Protein AF-A0A920RZG8-F1 (afdb_monomer_lite)

Structure (mmCIF, N/CA/C/O backbone):
data_AF-A0A920RZG8-F1
#
_entry.id   AF-A0A920RZG8-F1
#
loop_
_atom_site.group_PDB
_atom_site.id
_atom_site.type_symbol
_atom_site.label_atom_id
_atom_site.label_alt_id
_atom_site.label_comp_id
_atom_site.label_asym_id
_atom_site.label_entity_id
_atom_site.label_seq_id
_atom_site.pdbx_PDB_ins_code
_atom_site.Cartn_x
_atom_site.Cartn_y
_atom_site.Cartn_z
_atom_site.occupancy
_atom_site.B_iso_or_equiv
_atom_site.auth_seq_id
_atom_site.auth_comp_id
_atom_site.auth_asym_id
_atom_site.auth_atom_id
_atom_site.pdbx_PDB_model_num
ATOM 1 N N . MET A 1 1 ? -41.912 -10.419 5.679 1.00 60.38 1 MET A N 1
ATOM 2 C CA . MET A 1 1 ? -40.807 -9.626 6.284 1.00 60.38 1 MET A CA 1
ATOM 3 C C . MET A 1 1 ? -39.409 -10.033 5.805 1.00 60.38 1 MET A C 1
ATOM 5 O O . MET A 1 1 ? -38.645 -9.151 5.432 1.00 60.38 1 MET A O 1
ATOM 9 N N . LYS A 1 2 ? -39.076 -11.333 5.754 1.00 65.50 2 LYS A N 1
ATOM 10 C CA . LYS A 1 2 ? -37.749 -11.859 5.361 1.00 65.50 2 LYS A CA 1
ATOM 11 C C . LYS A 1 2 ? -37.261 -11.388 3.975 1.00 65.50 2 LYS A C 1
ATOM 13 O O . LYS A 1 2 ? -36.128 -10.937 3.859 1.00 65.50 2 LYS A O 1
ATOM 18 N N . ASN A 1 3 ? -38.134 -11.355 2.962 1.00 69.56 3 ASN A N 1
ATOM 19 C CA . ASN A 1 3 ? -37.758 -10.945 1.595 1.00 69.56 3 ASN A CA 1
ATOM 20 C C . ASN A 1 3 ? -37.363 -9.462 1.486 1.00 69.56 3 ASN A C 1
ATOM 22 O O . ASN A 1 3 ? -36.456 -9.127 0.733 1.00 69.56 3 ASN A O 1
ATOM 26 N N . ARG A 1 4 ? -37.974 -8.572 2.286 1.00 77.06 4 ARG A N 1
ATOM 27 C CA . ARG A 1 4 ? -37.588 -7.147 2.331 1.00 77.06 4 ARG A CA 1
ATOM 28 C C . ARG A 1 4 ? -36.198 -6.952 2.947 1.00 77.06 4 ARG A C 1
ATOM 30 O O . ARG A 1 4 ? -35.482 -6.043 2.547 1.00 77.06 4 ARG A O 1
ATOM 37 N N . LEU A 1 5 ? -35.805 -7.812 3.892 1.00 78.88 5 LEU A N 1
ATOM 38 C CA . LEU A 1 5 ? -34.466 -7.796 4.492 1.00 78.88 5 LEU A CA 1
ATOM 39 C C . LEU A 1 5 ? -33.404 -8.331 3.524 1.00 78.88 5 LEU A C 1
ATOM 41 O O . LEU A 1 5 ? -32.322 -7.759 3.444 1.00 78.88 5 LEU A O 1
ATOM 45 N N . VAL A 1 6 ? -33.714 -9.387 2.765 1.00 85.94 6 VAL A N 1
ATOM 46 C CA . VAL A 1 6 ? -32.809 -9.926 1.734 1.00 85.94 6 VAL A CA 1
ATOM 47 C C . VAL A 1 6 ? -32.589 -8.904 0.619 1.00 85.94 6 VAL A C 1
ATOM 49 O O . VAL A 1 6 ? -31.446 -8.627 0.273 1.00 85.94 6 VAL A O 1
ATOM 52 N N . LEU A 1 7 ? -33.659 -8.269 0.129 1.00 88.62 7 LEU A N 1
ATOM 53 C CA . LEU A 1 7 ? -33.566 -7.240 -0.907 1.00 88.62 7 LEU A CA 1
ATOM 54 C C . LEU A 1 7 ? -32.720 -6.041 -0.451 1.00 88.62 7 LEU A C 1
ATOM 56 O O . LEU A 1 7 ? -31.856 -5.582 -1.192 1.00 88.62 7 LEU A O 1
ATOM 60 N N . LYS A 1 8 ? -32.908 -5.580 0.795 1.00 89.44 8 LYS A N 1
ATOM 61 C CA . LYS A 1 8 ? -32.069 -4.526 1.383 1.00 89.44 8 LYS A CA 1
ATOM 62 C C . LYS A 1 8 ? -30.597 -4.930 1.442 1.00 89.44 8 LYS A C 1
ATOM 64 O O . LYS A 1 8 ? -29.757 -4.130 1.060 1.00 89.44 8 LYS A O 1
ATOM 69 N N . LYS A 1 9 ? -30.282 -6.159 1.868 1.00 91.56 9 LYS A N 1
ATOM 70 C CA . LYS A 1 9 ? -28.895 -6.651 1.908 1.00 91.56 9 LYS A CA 1
ATOM 71 C C . LYS A 1 9 ? -28.262 -6.690 0.520 1.00 91.56 9 LYS A C 1
ATOM 73 O O . LYS A 1 9 ? -27.148 -6.210 0.369 1.00 91.56 9 LYS A O 1
ATOM 78 N N . ILE A 1 10 ? -28.972 -7.215 -0.480 1.00 94.81 10 ILE A N 1
ATOM 79 C CA . ILE A 1 10 ? -28.490 -7.255 -1.870 1.00 94.81 10 ILE A CA 1
ATOM 80 C C . ILE A 1 10 ? -28.191 -5.841 -2.363 1.00 94.81 10 ILE A C 1
ATOM 82 O O . ILE A 1 10 ? -27.117 -5.600 -2.900 1.00 94.81 10 ILE A O 1
ATOM 86 N N . PHE A 1 11 ? -29.102 -4.899 -2.118 1.00 95.38 11 PHE A N 1
ATOM 87 C CA . PHE A 1 11 ? -28.900 -3.502 -2.482 1.00 95.38 11 PHE A CA 1
ATOM 88 C C . PHE A 1 11 ? -27.671 -2.921 -1.772 1.00 95.38 11 PHE A C 1
ATOM 90 O O . PHE A 1 11 ? -26.783 -2.387 -2.422 1.00 95.38 11 PHE A O 1
ATOM 97 N N . THR A 1 12 ? -27.546 -3.100 -0.455 1.00 94.50 12 THR A N 1
ATOM 98 C CA . THR A 1 12 ? -26.372 -2.640 0.300 1.00 94.50 12 THR A CA 1
ATOM 99 C C . THR A 1 12 ? -25.066 -3.219 -0.243 1.00 94.50 12 THR A C 1
ATOM 101 O O . THR A 1 12 ? -24.118 -2.464 -0.434 1.00 94.50 12 THR A O 1
ATOM 104 N N . TYR A 1 13 ? -25.006 -4.521 -0.537 1.00 96.38 13 TYR A N 1
ATOM 105 C CA . TYR A 1 13 ? -23.807 -5.134 -1.115 1.00 96.38 13 TYR A CA 1
ATOM 106 C C . TYR A 1 13 ? -23.512 -4.631 -2.524 1.00 96.38 13 TYR A C 1
ATOM 108 O O . TYR A 1 13 ? -22.352 -4.416 -2.853 1.00 96.38 13 TYR A O 1
ATOM 116 N N . PHE A 1 14 ? -24.540 -4.395 -3.336 1.00 96.69 14 PHE A N 1
ATOM 117 C CA . PHE A 1 14 ? -24.381 -3.830 -4.670 1.00 96.69 14 PHE A CA 1
ATOM 118 C C . PHE A 1 14 ? -23.759 -2.428 -4.623 1.00 96.69 14 PHE A C 1
ATOM 120 O O . PHE A 1 14 ? -22.765 -2.178 -5.300 1.00 96.69 14 PHE A O 1
ATOM 127 N N . PHE A 1 15 ? -24.263 -1.534 -3.765 1.00 96.81 15 PHE A N 1
ATOM 128 C CA . PHE A 1 15 ? -23.656 -0.208 -3.596 1.00 96.81 15 PHE A CA 1
ATOM 129 C C . PHE A 1 15 ? -22.266 -0.279 -2.970 1.00 96.81 15 PHE A C 1
ATOM 131 O O . PHE A 1 15 ? -21.371 0.429 -3.419 1.00 96.81 15 PHE A O 1
ATOM 138 N N . ALA A 1 16 ? -22.055 -1.151 -1.981 1.00 96.50 16 ALA A N 1
ATOM 139 C CA . ALA A 1 16 ? -20.730 -1.361 -1.405 1.00 96.50 16 ALA A CA 1
ATOM 140 C C . ALA A 1 16 ? -19.722 -1.826 -2.467 1.00 96.50 16 ALA A C 1
ATOM 142 O O . ALA A 1 16 ? -18.593 -1.346 -2.490 1.00 96.50 16 ALA A O 1
ATOM 143 N N . PHE A 1 17 ? -20.141 -2.702 -3.382 1.00 96.69 17 PHE A N 1
ATOM 144 C CA . PHE A 1 17 ? -19.315 -3.165 -4.491 1.00 96.69 17 PHE A CA 1
ATOM 145 C C . PHE A 1 17 ? -19.002 -2.047 -5.491 1.00 96.69 17 PHE A C 1
ATOM 147 O O . PHE A 1 17 ? -17.859 -1.909 -5.912 1.00 96.69 17 PHE A O 1
ATOM 154 N N . ILE A 1 18 ? -19.978 -1.199 -5.825 1.00 96.75 18 ILE A N 1
ATOM 155 C CA . ILE A 1 18 ? -19.744 -0.025 -6.679 1.00 96.75 18 ILE A CA 1
ATOM 156 C C . ILE A 1 18 ? -18.738 0.929 -6.030 1.00 96.75 18 ILE A C 1
ATOM 158 O O . ILE A 1 18 ? -17.785 1.349 -6.681 1.00 96.75 18 ILE A O 1
ATOM 162 N N . VAL A 1 19 ? -18.916 1.247 -4.746 1.00 96.38 19 VAL A N 1
ATOM 163 C CA . VAL A 1 19 ? -17.981 2.105 -4.002 1.00 96.38 19 VAL A CA 1
ATOM 164 C C . VAL A 1 19 ? -16.587 1.484 -3.985 1.00 96.38 19 VAL A C 1
ATOM 166 O O . VAL A 1 19 ? -15.608 2.178 -4.251 1.00 96.38 19 VAL A O 1
ATOM 169 N N . PHE A 1 20 ? -16.497 0.175 -3.747 1.00 96.62 20 PHE A N 1
ATOM 170 C CA . PHE A 1 20 ? -15.239 -0.556 -3.817 1.00 96.62 20 PHE A CA 1
ATOM 171 C C .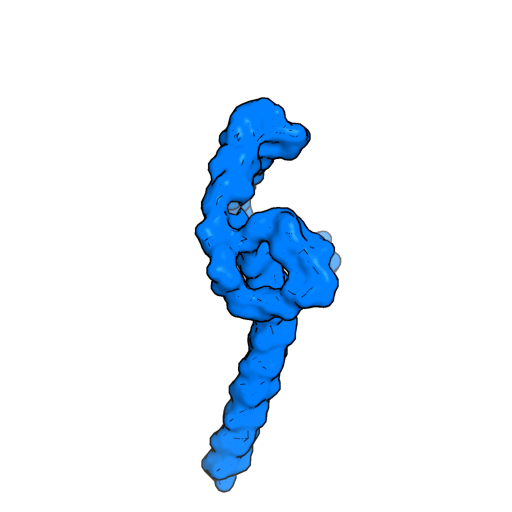 PHE A 1 20 ? -14.574 -0.411 -5.189 1.00 96.62 20 PHE A C 1
ATOM 173 O O . PHE A 1 20 ? -13.404 -0.053 -5.244 1.00 96.62 20 PHE A O 1
ATOM 180 N N . LEU A 1 21 ? -15.303 -0.614 -6.291 1.00 95.69 21 LEU A N 1
ATOM 181 C CA . LEU A 1 21 ? -14.759 -0.455 -7.643 1.00 95.69 21 LEU A CA 1
ATOM 182 C C . LEU A 1 21 ? -14.255 0.967 -7.901 1.00 95.69 21 LEU A C 1
ATOM 184 O O . LEU A 1 21 ? -13.165 1.133 -8.442 1.00 95.69 21 LEU A O 1
ATOM 188 N N . ILE A 1 22 ? -15.007 1.986 -7.479 1.00 95.19 22 ILE A N 1
ATOM 189 C CA . ILE A 1 22 ? -14.617 3.395 -7.633 1.00 95.19 22 ILE A CA 1
ATOM 190 C C . ILE A 1 22 ? -13.334 3.695 -6.849 1.00 95.19 22 ILE A C 1
ATOM 192 O O . ILE A 1 22 ? -12.444 4.364 -7.367 1.00 95.19 22 ILE A O 1
ATOM 196 N N . MET A 1 23 ? -13.213 3.186 -5.620 1.00 94.44 23 MET A N 1
ATOM 197 C CA . MET A 1 23 ? -12.015 3.370 -4.793 1.00 94.44 23 MET A CA 1
ATOM 198 C C . MET A 1 23 ? -10.822 2.542 -5.279 1.00 94.44 23 MET A C 1
ATOM 200 O O . MET A 1 23 ? -9.677 2.966 -5.143 1.00 94.44 23 MET A O 1
ATOM 204 N N . PHE A 1 24 ? -11.075 1.363 -5.843 1.00 94.19 24 PHE A N 1
ATOM 205 C CA . PHE A 1 24 ? -10.038 0.463 -6.331 1.00 94.19 24 PHE A CA 1
ATOM 206 C C . PHE A 1 24 ? -9.477 0.906 -7.684 1.00 94.19 24 PHE A C 1
ATOM 208 O O . PHE A 1 24 ? -8.296 0.709 -7.949 1.00 94.19 24 PHE A O 1
ATOM 215 N N . PHE A 1 25 ? -10.286 1.550 -8.526 1.00 91.94 25 PHE A N 1
ATOM 216 C CA . PHE A 1 25 ? -9.873 2.037 -9.841 1.00 91.94 25 PHE A CA 1
ATOM 217 C C . PHE A 1 25 ? -8.585 2.892 -9.837 1.00 91.94 25 PHE A C 1
ATOM 219 O O . PHE A 1 25 ? -7.674 2.568 -10.601 1.00 91.94 25 PHE A O 1
ATOM 226 N N . PRO A 1 26 ? -8.422 3.928 -8.984 1.00 92.06 26 PRO A N 1
ATOM 227 C CA . PRO A 1 26 ? -7.173 4.690 -8.936 1.00 92.06 26 PRO A CA 1
ATOM 228 C C . PRO A 1 26 ? -5.979 3.855 -8.448 1.00 92.06 26 PRO A C 1
ATOM 230 O O . PRO A 1 26 ? -4.868 4.039 -8.943 1.00 92.06 26 PRO A O 1
ATOM 233 N N . LEU A 1 27 ? -6.194 2.909 -7.525 1.00 92.12 27 LEU A N 1
ATOM 234 C CA . LEU A 1 27 ? -5.141 1.996 -7.065 1.00 92.12 27 LEU A CA 1
ATOM 235 C C . LEU A 1 27 ? -4.691 1.060 -8.190 1.00 92.12 27 LEU A C 1
ATOM 237 O O . LEU A 1 27 ? -3.495 0.848 -8.377 1.00 92.12 27 LEU A O 1
ATOM 241 N N . TYR A 1 28 ? -5.641 0.547 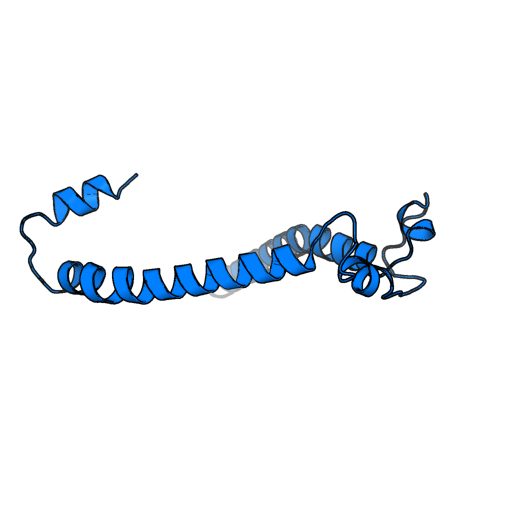-8.970 1.00 89.56 28 TYR A N 1
ATOM 242 C CA . TYR A 1 28 ? -5.356 -0.259 -10.149 1.00 89.56 28 TYR A CA 1
ATOM 243 C C . TYR A 1 28 ? -4.546 0.521 -11.188 1.00 89.56 28 TYR A C 1
ATOM 245 O O . TYR A 1 28 ? -3.548 0.008 -11.687 1.00 89.56 28 TYR A O 1
ATOM 253 N N . GLY A 1 29 ? -4.920 1.776 -11.457 1.00 88.56 29 GLY A N 1
ATOM 254 C CA . GLY A 1 29 ? -4.166 2.656 -12.349 1.00 88.56 29 GLY A CA 1
ATOM 255 C C . GLY A 1 29 ? -2.719 2.854 -11.892 1.00 88.56 29 GLY A C 1
ATOM 256 O O . GLY A 1 29 ? -1.802 2.721 -12.698 1.00 88.56 29 GLY A O 1
ATOM 257 N N . LEU A 1 30 ? -2.498 3.079 -10.592 1.00 88.81 30 LEU A N 1
ATOM 258 C CA . LEU A 1 30 ? -1.153 3.200 -10.023 1.00 88.81 30 LEU A CA 1
ATOM 259 C C . LEU A 1 30 ? -0.342 1.921 -10.252 1.00 88.81 30 LEU A C 1
ATOM 261 O O . LEU A 1 30 ? 0.767 1.984 -10.783 1.00 88.81 30 LEU A O 1
ATOM 265 N N . ILE A 1 31 ? -0.913 0.759 -9.924 1.00 89.12 31 ILE A N 1
ATOM 266 C CA . ILE A 1 31 ? -0.253 -0.536 -10.135 1.00 89.12 31 ILE A CA 1
ATOM 267 C C . ILE A 1 31 ? 0.112 -0.709 -11.608 1.00 89.12 31 ILE A C 1
ATOM 269 O O . ILE A 1 31 ? 1.259 -1.030 -11.909 1.00 89.12 31 ILE A O 1
ATOM 273 N N . LEU A 1 32 ? -0.821 -0.440 -12.522 1.00 87.88 32 LEU A N 1
ATOM 274 C CA . LEU A 1 32 ? -0.610 -0.590 -13.957 1.00 87.88 32 LEU A CA 1
ATOM 275 C C . LEU A 1 32 ? 0.545 0.296 -14.454 1.00 87.88 32 LEU A C 1
ATOM 277 O O . LEU A 1 32 ? 1.444 -0.191 -15.132 1.00 87.88 32 LEU A O 1
ATOM 281 N N . THR A 1 33 ? 0.586 1.563 -14.032 1.00 86.50 33 THR A N 1
ATOM 282 C CA . THR A 1 33 ? 1.688 2.478 -14.376 1.00 86.50 33 THR A CA 1
ATOM 283 C C . THR A 1 33 ? 3.027 2.102 -13.740 1.00 86.50 33 THR A C 1
ATOM 285 O O . THR A 1 33 ? 4.069 2.472 -14.261 1.00 86.50 33 THR A O 1
ATOM 288 N N . SER A 1 34 ? 3.035 1.355 -12.633 1.00 86.38 34 SER A N 1
ATOM 289 C CA . SER A 1 34 ? 4.284 0.916 -11.995 1.00 86.38 34 SER A CA 1
ATOM 290 C C . SER A 1 34 ? 4.960 -0.253 -12.723 1.00 86.38 34 SER A C 1
ATOM 292 O O . SER A 1 34 ? 6.174 -0.422 -12.624 1.00 86.38 34 SER A O 1
ATOM 294 N N . ILE A 1 35 ? 4.174 -1.051 -13.455 1.00 87.75 35 ILE A N 1
ATOM 295 C CA . ILE A 1 35 ? 4.626 -2.269 -14.143 1.00 87.75 35 ILE A CA 1
ATOM 296 C C . ILE A 1 35 ? 4.740 -2.103 -15.660 1.00 87.75 35 ILE A C 1
ATOM 298 O O . ILE A 1 35 ? 5.174 -3.029 -16.337 1.00 87.75 35 ILE A O 1
ATOM 302 N N . GLN A 1 36 ? 4.325 -0.965 -16.211 1.00 86.56 36 GLN A N 1
ATOM 303 C CA . GLN A 1 36 ? 4.384 -0.683 -17.644 1.00 86.56 36 GLN A CA 1
ATOM 304 C C . GLN A 1 36 ? 5.556 0.246 -17.977 1.00 86.56 36 GLN A C 1
ATOM 306 O O . GLN A 1 36 ? 5.919 1.083 -17.157 1.00 86.56 36 GLN A O 1
ATOM 311 N N . PRO A 1 37 ? 6.131 0.148 -19.187 1.00 83.69 37 PRO A N 1
ATOM 312 C CA . PRO A 1 37 ? 7.164 1.071 -19.641 1.00 83.69 37 PRO A CA 1
ATOM 313 C C . PRO A 1 37 ? 6.598 2.455 -20.000 1.00 83.69 37 PRO A C 1
ATOM 315 O O . PRO A 1 37 ? 5.460 2.596 -20.460 1.00 83.69 37 PRO A O 1
ATOM 318 N N . GLU A 1 38 ? 7.412 3.501 -19.812 1.00 81.06 38 GLU A N 1
ATOM 319 C CA . GLU A 1 38 ? 6.998 4.906 -19.991 1.00 81.06 38 GLU A CA 1
ATOM 320 C C . GLU A 1 38 ? 6.459 5.223 -21.390 1.00 81.06 38 GLU A C 1
ATOM 322 O O . GLU A 1 38 ? 5.569 6.063 -21.537 1.00 81.06 38 GLU A O 1
ATOM 327 N N . ASN A 1 39 ? 6.978 4.553 -22.421 1.00 80.56 39 ASN A N 1
ATOM 328 C CA . ASN A 1 39 ? 6.520 4.695 -23.804 1.00 80.56 39 ASN A CA 1
ATOM 329 C C . ASN A 1 39 ? 5.047 4.285 -23.975 1.00 80.56 39 ASN A C 1
ATOM 331 O O . ASN A 1 39 ? 4.348 4.885 -24.787 1.00 80.56 39 ASN A O 1
ATOM 335 N N . ILE A 1 40 ? 4.571 3.305 -23.202 1.00 77.19 40 ILE A N 1
ATOM 336 C CA . ILE A 1 40 ? 3.187 2.819 -23.233 1.00 77.19 40 ILE A CA 1
ATOM 337 C C . ILE A 1 40 ? 2.299 3.704 -22.355 1.00 77.19 40 ILE A C 1
ATOM 339 O O . ILE A 1 40 ? 1.221 4.105 -22.794 1.00 77.19 40 ILE A O 1
ATOM 343 N N . ILE A 1 41 ? 2.781 4.099 -21.172 1.00 77.50 41 ILE A N 1
ATOM 344 C CA . ILE A 1 41 ? 2.054 4.984 -20.241 1.00 77.50 41 ILE A CA 1
ATOM 345 C C . ILE A 1 41 ? 1.779 6.356 -20.870 1.00 77.50 41 ILE A C 1
ATOM 347 O O . ILE A 1 41 ? 0.699 6.916 -20.697 1.00 77.50 41 ILE A O 1
ATOM 351 N N . ARG A 1 42 ? 2.749 6.907 -21.612 1.00 78.56 42 ARG A N 1
ATOM 352 C CA . ARG A 1 42 ? 2.623 8.205 -22.298 1.00 78.56 42 ARG A CA 1
ATOM 353 C C . ARG A 1 42 ? 2.001 8.100 -23.691 1.00 78.56 42 ARG A C 1
ATOM 355 O O . ARG A 1 42 ? 1.882 9.112 -24.383 1.00 78.56 42 ARG A O 1
ATOM 362 N N . SER A 1 43 ? 1.625 6.899 -24.128 1.00 79.50 43 SER A N 1
ATOM 363 C CA . SER A 1 43 ? 0.976 6.712 -25.422 1.00 79.50 43 SER A CA 1
ATOM 364 C C . SER A 1 43 ? -0.476 7.202 -25.387 1.00 79.50 43 SER A C 1
ATOM 366 O O . SER A 1 43 ? -1.136 7.218 -24.350 1.00 79.50 43 SER A O 1
ATOM 368 N N . ARG A 1 44 ? -1.008 7.592 -26.550 1.00 72.75 44 ARG A N 1
ATOM 369 C CA . ARG A 1 44 ? -2.406 8.040 -26.678 1.00 72.75 44 ARG A CA 1
ATOM 370 C C . ARG A 1 44 ? -3.415 6.895 -26.491 1.00 72.75 44 ARG A C 1
ATOM 372 O O . ARG A 1 44 ? -4.586 7.157 -26.232 1.00 72.75 44 ARG A O 1
ATOM 379 N N . ASN A 1 45 ? -2.962 5.647 -26.623 1.00 76.31 45 ASN A N 1
ATOM 380 C CA . ASN A 1 45 ? -3.778 4.445 -26.486 1.00 76.31 45 ASN A CA 1
ATOM 381 C C . ASN A 1 45 ? -3.549 3.820 -25.109 1.00 76.31 45 ASN A C 1
ATOM 383 O O . ASN A 1 45 ? -2.698 2.952 -24.934 1.00 76.31 45 ASN A O 1
ATOM 387 N N . LEU A 1 46 ? -4.337 4.263 -24.133 1.00 68.25 46 LEU A N 1
ATOM 388 C CA . LEU A 1 46 ? -4.348 3.672 -22.799 1.00 68.25 46 LEU A CA 1
ATOM 389 C C . LEU A 1 46 ? -4.930 2.255 -22.874 1.00 68.25 46 LEU A C 1
ATOM 391 O O . LEU A 1 46 ? -6.120 2.076 -23.134 1.00 68.25 46 LEU A O 1
ATOM 395 N N . SER A 1 47 ? -4.091 1.247 -22.639 1.00 72.75 47 SER A N 1
ATOM 396 C CA . SER A 1 47 ? -4.536 -0.137 -22.474 1.00 72.75 47 SER A CA 1
ATOM 397 C C . SER A 1 47 ? -4.761 -0.425 -20.998 1.00 72.75 47 SER A C 1
ATOM 399 O O . SER A 1 47 ? -3.835 -0.287 -20.203 1.00 72.75 47 SER A O 1
ATOM 401 N N . PHE A 1 48 ? -5.968 -0.866 -20.635 1.00 75.50 48 PHE A N 1
ATOM 402 C CA . PHE A 1 48 ? -6.259 -1.318 -19.271 1.00 75.50 48 PHE A CA 1
ATOM 403 C C . PHE A 1 48 ? -5.521 -2.610 -18.922 1.00 75.50 48 PHE A C 1
ATOM 405 O O . PHE A 1 48 ? -5.211 -2.829 -17.762 1.00 75.50 48 PHE A O 1
ATOM 412 N N . PHE A 1 49 ? -5.198 -3.445 -19.909 1.00 79.62 49 PHE A N 1
ATOM 413 C CA . PHE A 1 49 ? -4.410 -4.654 -19.697 1.00 79.62 49 PHE A CA 1
ATOM 414 C C . PHE A 1 49 ? -2.954 -4.406 -20.101 1.00 79.62 49 PHE A C 1
ATOM 416 O O . PHE A 1 49 ? -2.712 -3.848 -21.177 1.00 79.62 49 PHE A O 1
ATOM 423 N N . PRO A 1 50 ? -1.968 -4.800 -19.279 1.00 74.19 50 PRO A N 1
ATOM 424 C CA . PRO A 1 50 ? -0.573 -4.601 -19.626 1.00 74.19 50 PRO A CA 1
ATOM 425 C C . PRO A 1 50 ? -0.213 -5.451 -20.844 1.00 74.19 50 PRO A C 1
ATOM 427 O O . PRO A 1 50 ? -0.389 -6.666 -20.837 1.00 74.19 50 PRO A O 1
ATOM 430 N N . THR A 1 51 ? 0.283 -4.802 -21.896 1.00 78.44 51 THR A N 1
ATOM 431 C CA . THR A 1 51 ? 0.850 -5.479 -23.070 1.00 78.44 51 THR A CA 1
ATOM 432 C C . THR A 1 51 ? 2.234 -6.039 -22.760 1.00 78.44 51 THR A C 1
ATOM 434 O O . THR A 1 51 ? 2.587 -7.111 -23.236 1.00 78.44 51 THR A O 1
ATOM 437 N N . GLU A 1 52 ? 2.992 -5.328 -21.922 1.00 81.75 52 GLU A N 1
ATOM 438 C CA . GLU A 1 52 ? 4.320 -5.704 -21.450 1.00 81.75 52 GLU A CA 1
ATOM 439 C C . GLU A 1 52 ? 4.440 -5.369 -19.960 1.00 81.75 52 GLU A C 1
ATOM 441 O O . GLU A 1 52 ? 3.949 -4.331 -19.508 1.00 81.75 52 GLU A O 1
ATOM 446 N N . ILE A 1 53 ? 5.075 -6.265 -19.202 1.00 85.00 53 ILE A N 1
ATOM 447 C CA . ILE A 1 53 ? 5.303 -6.124 -17.762 1.00 85.00 53 ILE A CA 1
ATOM 448 C C . ILE A 1 53 ? 6.805 -5.974 -17.536 1.00 85.00 53 ILE A C 1
ATOM 450 O O . ILE A 1 53 ? 7.586 -6.852 -17.905 1.00 85.00 53 ILE A O 1
ATOM 454 N N . ILE A 1 54 ? 7.197 -4.878 -16.899 1.00 87.38 54 ILE A N 1
ATOM 455 C CA . ILE A 1 54 ? 8.573 -4.565 -16.527 1.00 87.38 54 ILE A CA 1
ATOM 456 C C . ILE A 1 54 ? 8.677 -4.291 -15.025 1.00 87.38 54 ILE A C 1
ATOM 458 O O . ILE A 1 54 ? 7.757 -3.782 -14.392 1.00 87.38 54 ILE A O 1
ATOM 462 N N . PHE A 1 55 ? 9.840 -4.600 -14.453 1.00 86.19 55 PHE A N 1
ATOM 463 C CA . PHE A 1 55 ? 10.149 -4.337 -13.041 1.00 86.19 55 PHE A CA 1
ATOM 464 C C . PHE A 1 55 ? 11.327 -3.371 -12.860 1.00 86.19 55 PHE A C 1
ATOM 466 O O . PHE A 1 55 ? 11.812 -3.164 -11.747 1.00 86.19 55 PHE A O 1
ATOM 473 N N . THR A 1 56 ? 11.799 -2.766 -13.950 1.00 84.88 56 THR A N 1
ATOM 474 C CA . THR A 1 56 ? 12.960 -1.868 -13.946 1.00 84.88 56 THR A CA 1
ATOM 475 C C . THR A 1 56 ? 12.712 -0.619 -13.105 1.00 84.88 56 THR A C 1
ATOM 477 O O . THR A 1 56 ? 13.609 -0.219 -12.368 1.00 84.88 56 THR A O 1
ATOM 480 N N . HIS A 1 57 ? 11.487 -0.082 -13.113 1.00 83.19 57 HIS A N 1
ATOM 481 C CA . HIS A 1 57 ? 11.088 1.056 -12.281 1.00 83.19 57 HIS A CA 1
ATOM 482 C C . HIS A 1 57 ? 11.296 0.801 -10.780 1.00 83.19 57 HIS A C 1
ATOM 484 O O . HIS A 1 57 ? 11.798 1.670 -10.071 1.00 83.19 57 HIS A O 1
ATOM 490 N N . PHE A 1 58 ? 10.997 -0.406 -10.287 1.00 84.94 58 PHE A N 1
ATOM 491 C CA . PHE A 1 58 ? 11.199 -0.750 -8.874 1.00 84.94 58 PHE A CA 1
ATOM 492 C C . PHE A 1 58 ? 12.679 -0.801 -8.494 1.00 84.94 58 PHE A C 1
ATOM 494 O O . PHE A 1 58 ? 13.070 -0.312 -7.437 1.00 84.94 58 PHE A O 1
ATOM 501 N N . VAL A 1 59 ? 13.510 -1.380 -9.363 1.00 83.75 59 VAL A N 1
ATOM 502 C CA . VAL A 1 59 ? 14.958 -1.474 -9.131 1.00 83.75 59 VAL A CA 1
ATOM 503 C C . VAL A 1 59 ? 15.604 -0.092 -9.195 1.00 83.75 59 VAL A C 1
ATOM 505 O O . VAL A 1 59 ? 16.493 0.212 -8.405 1.00 83.75 59 VAL A O 1
ATOM 508 N N . GLU A 1 60 ? 15.162 0.753 -10.122 1.00 82.88 60 GLU A N 1
ATOM 509 C CA . GLU A 1 60 ? 15.696 2.097 -10.319 1.00 82.88 60 GLU A CA 1
ATOM 510 C C . GLU A 1 60 ? 15.402 3.028 -9.140 1.00 82.88 60 GLU A C 1
ATOM 512 O O . GLU A 1 60 ? 16.306 3.717 -8.670 1.00 82.88 60 GLU A O 1
ATOM 517 N N . VAL A 1 61 ? 14.187 2.961 -8.592 1.00 81.81 61 VAL A N 1
ATOM 518 C CA . VAL A 1 61 ? 13.758 3.739 -7.421 1.00 81.81 61 VAL A CA 1
ATOM 519 C C . VAL A 1 61 ? 14.538 3.387 -6.145 1.00 81.81 61 VAL A C 1
ATOM 521 O O . VAL A 1 61 ? 14.703 4.228 -5.261 1.00 81.81 61 VAL A O 1
ATOM 524 N N . LEU A 1 62 ? 15.040 2.154 -6.035 1.00 82.06 62 LEU A N 1
ATOM 525 C CA . LEU A 1 62 ? 15.804 1.689 -4.873 1.00 82.06 62 LEU A CA 1
ATOM 526 C C . LEU A 1 62 ? 17.305 2.008 -4.953 1.00 82.06 62 LEU A C 1
ATOM 528 O O . LEU A 1 62 ? 18.037 1.721 -4.004 1.00 82.06 62 LEU A O 1
ATOM 532 N N . LYS A 1 63 ? 17.792 2.593 -6.056 1.00 83.88 63 LYS A N 1
ATOM 533 C CA . LYS A 1 63 ? 19.212 2.944 -6.186 1.00 83.88 63 LYS A CA 1
ATOM 534 C C . LYS A 1 63 ? 19.577 4.097 -5.236 1.00 83.88 63 LYS A C 1
ATOM 536 O O . LYS A 1 63 ? 18.853 5.089 -5.175 1.00 83.88 63 LYS A O 1
ATOM 541 N N . PRO A 1 64 ? 20.741 4.031 -4.559 1.00 67.19 64 PRO A N 1
ATOM 542 C CA . PRO A 1 64 ? 21.134 5.003 -3.531 1.00 67.19 64 PRO A CA 1
ATOM 543 C C . PRO A 1 64 ? 21.396 6.429 -4.052 1.00 67.19 64 PRO A C 1
ATOM 545 O O . PRO A 1 64 ? 21.452 7.350 -3.249 1.00 67.19 64 PRO A O 1
ATOM 548 N N . ASN A 1 65 ? 21.522 6.619 -5.373 1.00 71.62 65 ASN A N 1
ATOM 549 C CA . ASN A 1 65 ? 21.736 7.924 -6.018 1.00 71.62 65 ASN A CA 1
ATOM 550 C C . ASN A 1 65 ? 20.539 8.366 -6.882 1.00 71.62 65 ASN A C 1
ATOM 552 O O . ASN A 1 65 ? 20.700 9.158 -7.811 1.00 71.62 65 ASN A O 1
ATOM 556 N N . HIS A 1 66 ? 19.350 7.808 -6.648 1.00 75.81 66 HIS A N 1
ATOM 557 C CA . HIS A 1 66 ? 18.146 8.222 -7.361 1.00 75.81 66 HIS A CA 1
ATOM 558 C C . HIS A 1 66 ? 17.705 9.623 -6.892 1.00 75.81 66 HIS A C 1
ATOM 560 O O . HIS A 1 66 ? 17.807 9.942 -5.712 1.00 75.81 66 HIS A O 1
ATOM 566 N N . ILE A 1 67 ? 17.191 10.466 -7.801 1.00 75.12 67 ILE A N 1
ATOM 567 C CA . ILE A 1 67 ? 16.811 11.875 -7.522 1.00 75.12 67 ILE A CA 1
ATOM 568 C C . ILE A 1 67 ? 15.884 11.976 -6.300 1.00 75.12 67 ILE A C 1
ATOM 570 O O . ILE A 1 67 ? 15.958 12.905 -5.498 1.00 75.12 67 ILE A O 1
ATOM 574 N N . SER A 1 68 ? 15.011 10.986 -6.154 1.00 72.00 68 SER A N 1
ATOM 575 C CA . SER A 1 68 ? 14.221 10.761 -4.951 1.00 72.00 68 SER A CA 1
ATOM 576 C C . SER A 1 68 ? 14.870 9.639 -4.142 1.00 72.00 68 SER A C 1
ATOM 578 O O . SER A 1 68 ? 14.803 8.485 -4.563 1.00 72.00 68 SER A O 1
ATOM 580 N N . ASN A 1 69 ? 15.463 9.965 -2.987 1.00 80.62 69 ASN A N 1
ATOM 581 C CA . ASN A 1 69 ? 16.041 9.005 -2.033 1.00 80.62 69 ASN A CA 1
ATOM 582 C C . ASN A 1 69 ? 14.939 8.194 -1.323 1.00 80.62 69 ASN A C 1
ATOM 584 O O . ASN A 1 69 ? 14.728 8.308 -0.114 1.00 80.62 69 ASN A O 1
ATOM 588 N N . ILE A 1 70 ? 14.200 7.385 -2.084 1.00 84.19 70 ILE A N 1
ATOM 589 C CA . ILE A 1 70 ? 13.037 6.637 -1.592 1.00 84.19 70 ILE A CA 1
ATOM 590 C C . ILE A 1 70 ? 13.456 5.595 -0.554 1.00 84.19 70 ILE A C 1
ATOM 592 O O . ILE A 1 70 ? 12.746 5.405 0.429 1.00 84.19 70 ILE A O 1
ATOM 596 N N . TYR A 1 71 ? 14.634 4.987 -0.705 1.00 83.00 71 TYR A N 1
ATOM 597 C CA . TYR A 1 71 ? 15.174 4.047 0.277 1.00 83.00 71 TYR A CA 1
ATOM 598 C C . TYR A 1 71 ? 15.311 4.667 1.680 1.00 83.00 71 TYR A C 1
ATOM 600 O O . TYR A 1 71 ? 14.791 4.121 2.655 1.00 83.00 71 TYR A O 1
ATOM 608 N N . GLU A 1 72 ? 15.941 5.842 1.782 1.00 85.06 72 GLU A N 1
ATOM 609 C CA . GLU A 1 72 ? 16.070 6.559 3.058 1.00 85.06 72 GLU A CA 1
ATOM 610 C C . GLU A 1 72 ? 14.709 7.036 3.576 1.00 85.06 72 GLU A C 1
ATOM 612 O O . GLU A 1 72 ? 14.441 6.962 4.773 1.00 85.06 72 GLU A O 1
ATOM 617 N N . GLY A 1 73 ? 13.810 7.459 2.681 1.00 87.00 73 GLY A N 1
ATOM 618 C CA . GLY A 1 73 ? 12.433 7.806 3.035 1.00 87.00 73 GLY A CA 1
ATOM 619 C C . GLY A 1 73 ? 11.690 6.646 3.702 1.00 87.00 73 GLY A C 1
ATOM 620 O O . GLY A 1 73 ? 11.173 6.802 4.807 1.00 87.00 73 GLY A O 1
ATOM 621 N N . ILE A 1 74 ? 11.700 5.463 3.079 1.00 89.75 74 ILE A N 1
ATOM 622 C CA . ILE A 1 74 ? 11.076 4.243 3.615 1.00 89.75 74 ILE A CA 1
ATOM 623 C C . ILE A 1 74 ? 11.672 3.896 4.979 1.00 89.75 74 ILE A C 1
ATOM 625 O O . ILE A 1 74 ? 10.933 3.648 5.934 1.00 89.75 74 ILE A O 1
ATOM 629 N N . LYS A 1 75 ? 13.003 3.916 5.089 1.00 90.38 75 LYS A N 1
ATOM 630 C CA . LYS A 1 75 ? 13.715 3.621 6.335 1.00 90.38 75 LYS A CA 1
ATOM 631 C C . LYS A 1 75 ? 13.318 4.585 7.453 1.00 90.38 75 LYS A C 1
ATOM 633 O O . LYS A 1 75 ? 12.970 4.140 8.545 1.00 90.38 75 LYS A O 1
ATOM 638 N N . ASN A 1 76 ? 13.309 5.887 7.181 1.00 92.88 76 ASN A N 1
ATOM 639 C CA . ASN A 1 76 ? 12.946 6.905 8.162 1.00 92.88 76 ASN A CA 1
ATOM 640 C C . ASN A 1 76 ? 11.483 6.781 8.592 1.00 92.88 76 ASN A C 1
ATOM 642 O O . ASN A 1 76 ? 11.195 6.774 9.787 1.00 92.88 76 ASN A O 1
ATOM 646 N N . SER A 1 77 ? 10.555 6.624 7.644 1.00 93.94 77 SER A N 1
ATOM 647 C CA . SER A 1 77 ? 9.135 6.435 7.952 1.00 93.94 77 SER A CA 1
ATOM 648 C C . SER A 1 77 ? 8.894 5.186 8.796 1.00 93.94 77 SER A C 1
ATOM 650 O O . SER A 1 77 ? 8.106 5.232 9.741 1.00 93.94 77 SER A O 1
ATOM 652 N N . LEU A 1 78 ? 9.591 4.085 8.508 1.00 94.81 78 LEU A N 1
ATOM 653 C CA . LEU A 1 78 ? 9.481 2.848 9.276 1.00 94.81 78 LEU A CA 1
ATOM 654 C C . LEU A 1 78 ? 10.011 3.017 10.703 1.00 94.81 78 LEU A C 1
ATOM 656 O O . LEU A 1 78 ? 9.341 2.607 11.651 1.00 94.81 78 LEU A O 1
ATOM 660 N N . ILE A 1 79 ? 11.169 3.661 10.873 1.00 95.38 79 ILE A N 1
ATOM 661 C CA . ILE A 1 79 ? 11.748 3.934 12.196 1.00 95.38 79 ILE A CA 1
ATOM 662 C C . ILE A 1 79 ? 10.810 4.826 13.012 1.00 95.38 79 ILE A C 1
ATOM 664 O O . ILE A 1 79 ? 10.454 4.476 14.137 1.00 95.38 79 ILE A O 1
ATOM 668 N N . VAL A 1 80 ? 10.376 5.954 12.444 1.00 96.12 80 VAL A N 1
ATOM 669 C CA . VAL A 1 80 ? 9.525 6.920 13.148 1.00 96.12 80 VAL A CA 1
ATOM 670 C C . VAL A 1 80 ? 8.187 6.289 13.512 1.00 96.12 80 VAL A C 1
ATOM 672 O O . VAL A 1 80 ? 7.812 6.322 14.677 1.00 96.12 80 VAL A O 1
ATOM 675 N N . SER A 1 81 ? 7.493 5.652 12.563 1.00 96.12 81 SER A N 1
ATOM 676 C CA . SER A 1 81 ? 6.192 5.024 12.840 1.00 96.12 81 SER A CA 1
ATOM 677 C C . SER A 1 81 ? 6.285 3.919 13.896 1.00 96.12 81 SER A C 1
ATOM 679 O O . SER A 1 81 ? 5.441 3.866 14.791 1.00 96.12 81 SER A O 1
ATOM 681 N N . SER A 1 82 ? 7.334 3.092 13.856 1.00 94.44 82 SER A N 1
ATOM 682 C CA . SER A 1 82 ? 7.556 2.030 14.845 1.00 94.44 82 SER A CA 1
ATOM 683 C C . SER A 1 82 ? 7.840 2.596 16.236 1.00 94.44 82 SER A C 1
ATOM 685 O O . SER A 1 82 ? 7.248 2.145 17.217 1.00 94.44 82 SER A O 1
ATOM 687 N N . LEU A 1 83 ? 8.700 3.614 16.334 1.00 94.69 83 LEU A N 1
ATOM 688 C CA . LEU A 1 83 ? 8.998 4.283 17.601 1.00 94.69 83 LEU A CA 1
ATOM 689 C C . LEU A 1 83 ? 7.764 4.992 18.156 1.00 94.69 83 LEU A C 1
ATOM 691 O O . LEU A 1 83 ? 7.447 4.835 19.331 1.00 94.69 83 LEU A O 1
ATOM 695 N N . THR A 1 84 ? 7.028 5.728 17.323 1.00 92.56 84 THR A N 1
ATOM 696 C CA . THR A 1 84 ? 5.785 6.387 17.728 1.00 92.56 84 THR A CA 1
ATOM 697 C C . THR A 1 84 ? 4.766 5.372 18.232 1.00 92.56 84 THR A C 1
ATOM 699 O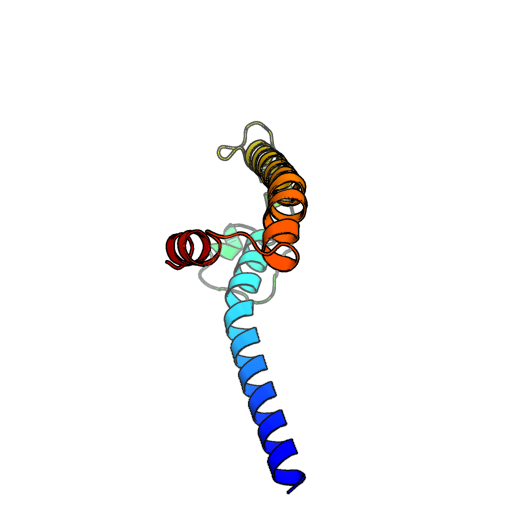 O . THR A 1 84 ? 4.207 5.575 19.305 1.00 92.56 84 THR A O 1
ATOM 702 N N . ALA A 1 85 ? 4.557 4.257 17.525 1.00 90.94 85 ALA A N 1
ATOM 703 C CA . ALA A 1 85 ? 3.662 3.194 17.978 1.00 90.94 85 ALA A CA 1
ATOM 704 C C . ALA A 1 85 ? 4.115 2.604 19.323 1.00 90.94 85 ALA A C 1
ATOM 706 O O . ALA A 1 85 ? 3.298 2.440 20.230 1.00 90.94 85 ALA A O 1
ATOM 707 N N . PHE A 1 86 ? 5.416 2.354 19.486 1.00 91.62 86 PHE A N 1
ATOM 708 C CA . PHE A 1 86 ? 5.988 1.864 20.736 1.00 91.62 86 PHE A CA 1
ATOM 709 C C . PHE A 1 86 ? 5.767 2.846 21.896 1.00 91.62 86 PHE A C 1
ATOM 711 O O . PHE A 1 86 ? 5.293 2.447 22.961 1.00 91.62 86 PHE A O 1
ATOM 718 N N . PHE A 1 87 ? 6.044 4.138 21.705 1.00 88.62 87 PHE A N 1
ATOM 719 C CA . PHE A 1 87 ? 5.824 5.154 22.735 1.00 88.62 87 PHE A CA 1
ATOM 720 C C . PHE A 1 87 ? 4.339 5.347 23.047 1.00 88.62 87 PHE A C 1
ATOM 722 O O . PHE A 1 87 ? 3.974 5.399 24.217 1.00 88.62 87 PHE A O 1
ATOM 729 N N . LEU A 1 88 ? 3.466 5.393 22.038 1.00 87.19 88 LEU A N 1
ATOM 730 C CA . LEU A 1 88 ? 2.019 5.504 22.239 1.00 87.19 88 LEU A CA 1
ATOM 731 C C . LEU A 1 88 ? 1.452 4.301 22.989 1.00 87.19 88 LEU A C 1
ATOM 733 O O . LEU A 1 88 ? 0.589 4.466 23.848 1.00 87.19 88 LEU A O 1
ATOM 737 N N . PHE A 1 89 ? 1.948 3.099 22.711 1.00 82.38 89 PHE A N 1
ATOM 738 C CA . PHE A 1 89 ? 1.531 1.911 23.441 1.00 82.38 89 PHE A CA 1
ATOM 739 C C . PHE A 1 89 ? 1.960 1.981 24.913 1.00 82.38 89 PHE A C 1
ATOM 741 O O . PHE A 1 89 ? 1.136 1.808 25.811 1.00 82.38 89 PHE A O 1
ATOM 748 N N . ASN A 1 90 ? 3.227 2.313 25.173 1.00 80.75 90 ASN A N 1
ATOM 749 C CA . ASN A 1 90 ? 3.761 2.364 26.534 1.00 80.75 90 ASN A CA 1
ATOM 750 C C . ASN A 1 90 ? 3.212 3.541 27.360 1.00 80.75 90 ASN A C 1
ATOM 752 O O . ASN A 1 90 ? 2.947 3.371 28.546 1.00 80.75 90 ASN A O 1
ATOM 756 N N . ILE A 1 91 ? 3.012 4.716 26.756 1.00 74.62 91 ILE A N 1
ATOM 757 C CA . ILE A 1 91 ? 2.574 5.946 27.442 1.00 74.62 91 ILE A CA 1
ATOM 758 C C . ILE A 1 91 ? 1.048 6.105 27.401 1.00 74.62 91 ILE A C 1
ATOM 760 O O . ILE A 1 91 ? 0.425 6.475 28.391 1.00 74.62 91 ILE A O 1
ATOM 764 N N . GLY A 1 92 ? 0.415 5.839 26.262 1.00 64.81 92 GLY A N 1
ATOM 765 C CA . GLY A 1 92 ? -1.024 6.028 26.097 1.00 64.81 92 GLY A CA 1
ATOM 766 C C . GLY A 1 92 ? -1.832 4.908 26.743 1.00 64.81 92 GLY A C 1
ATOM 767 O O . GLY A 1 92 ? -2.769 5.169 27.499 1.00 64.81 92 GLY A O 1
ATOM 768 N N . PHE A 1 93 ? -1.464 3.653 26.476 1.00 63.19 93 PHE A N 1
ATOM 769 C CA . PHE A 1 93 ? -2.309 2.513 26.833 1.00 63.19 93 PHE A CA 1
ATOM 770 C C . PHE A 1 93 ? -2.193 2.101 28.308 1.00 63.19 93 PHE A C 1
ATOM 772 O O . PHE A 1 93 ? -3.199 1.758 28.925 1.00 63.19 93 PHE A O 1
ATOM 779 N N . SER A 1 94 ? -0.992 2.159 28.893 1.00 60.09 94 SER A N 1
ATOM 780 C CA . SER A 1 94 ? -0.743 1.649 30.250 1.00 60.09 94 SER A CA 1
ATOM 781 C C . SER A 1 94 ? -0.965 2.702 31.359 1.00 60.09 94 SER A C 1
ATOM 783 O O . SER A 1 94 ? -1.849 2.496 32.194 1.00 60.09 94 SER A O 1
ATOM 785 N N . PRO A 1 95 ? -0.283 3.865 31.382 1.00 62.59 95 PRO A N 1
ATOM 786 C CA . PRO A 1 95 ? -0.421 4.811 32.492 1.00 62.59 95 PRO A CA 1
ATOM 787 C C . PRO A 1 95 ? -1.567 5.823 32.344 1.00 62.59 95 PRO A C 1
ATOM 789 O O . PRO A 1 95 ? -2.033 6.326 33.361 1.00 62.59 95 PRO A O 1
ATOM 792 N N . LEU A 1 96 ? -2.059 6.128 31.134 1.00 60.69 96 LEU A N 1
ATOM 793 C CA . LEU A 1 96 ? -3.145 7.107 30.951 1.00 60.69 96 LEU A CA 1
ATOM 794 C C . LEU A 1 96 ? -4.529 6.439 30.892 1.00 60.69 96 LEU A C 1
ATOM 796 O O . LEU A 1 96 ? -5.439 6.811 31.628 1.00 60.69 96 LEU A O 1
ATOM 800 N N . LEU A 1 97 ? -4.707 5.408 30.066 1.00 63.75 97 LEU A N 1
ATOM 801 C CA . LEU A 1 97 ? -6.015 4.767 29.862 1.00 63.75 97 LEU A CA 1
ATOM 802 C C . LEU A 1 97 ? -6.505 3.935 31.066 1.00 63.75 97 LEU A C 1
ATOM 804 O O . LEU A 1 97 ? -7.710 3.907 31.345 1.00 63.75 97 LEU A O 1
ATOM 808 N N . ILE A 1 98 ? -5.609 3.279 31.814 1.00 66.50 98 ILE A N 1
ATOM 809 C CA . ILE A 1 98 ? -5.995 2.409 32.942 1.00 66.50 98 ILE A CA 1
ATOM 810 C C . ILE A 1 98 ? -6.524 3.226 34.139 1.00 66.50 98 ILE A C 1
ATOM 812 O O . ILE A 1 98 ? -7.631 2.931 34.600 1.00 66.50 98 ILE A O 1
ATOM 816 N N . PRO A 1 99 ? -5.849 4.293 34.615 1.00 65.50 99 PRO A N 1
ATOM 817 C CA . PRO A 1 99 ? -6.410 5.186 35.629 1.00 65.50 99 PRO A CA 1
ATOM 818 C C . PRO A 1 99 ? -7.708 5.860 35.192 1.00 65.50 99 PRO A C 1
ATOM 820 O O . PRO A 1 99 ? -8.664 5.883 35.957 1.00 65.50 99 PRO A O 1
ATOM 823 N N . PHE A 1 100 ? -7.806 6.343 33.952 1.00 63.50 100 PHE A N 1
ATOM 824 C CA . PHE A 1 100 ? -9.031 6.996 33.480 1.00 63.50 100 PHE A CA 1
ATOM 825 C C . PHE A 1 100 ? -10.234 6.047 33.397 1.00 63.50 100 PHE A C 1
ATOM 827 O O . PHE A 1 100 ? -11.375 6.479 33.603 1.00 63.50 100 PHE A O 1
ATOM 834 N N . SER A 1 101 ? -10.009 4.765 33.096 1.00 69.31 101 SER A N 1
ATOM 835 C CA . SER A 1 101 ? -11.076 3.762 32.997 1.00 69.31 101 SER A CA 1
ATOM 836 C C . SER A 1 101 ? -11.448 3.137 34.343 1.00 69.31 101 SER A C 1
ATOM 838 O O . SER A 1 101 ? -12.626 2.851 34.554 1.00 69.31 101 SER A O 1
ATOM 840 N N . ARG A 1 102 ? -10.487 2.947 35.259 1.00 65.06 102 ARG A N 1
ATOM 841 C CA . ARG A 1 102 ? -10.700 2.198 36.513 1.00 65.06 102 ARG A CA 1
ATOM 842 C C . ARG A 1 102 ? -10.578 3.023 37.796 1.00 65.06 102 ARG A C 1
ATOM 844 O O . ARG A 1 102 ? -11.172 2.637 38.798 1.00 65.06 102 ARG A O 1
ATOM 851 N N . LEU A 1 103 ? -9.856 4.144 37.796 1.00 62.44 103 LEU A N 1
ATOM 852 C CA . LEU A 1 103 ? -9.699 5.010 38.970 1.00 62.44 103 LEU A CA 1
ATOM 853 C C . LEU A 1 103 ? -10.663 6.207 38.897 1.00 62.44 103 LEU A C 1
ATOM 855 O O . LEU A 1 103 ? -10.835 6.852 37.861 1.00 62.44 103 LEU A O 1
ATOM 859 N N . LYS A 1 104 ? -11.312 6.530 40.023 1.00 61.75 104 LYS A N 1
ATOM 860 C CA . LYS A 1 104 ? -12.157 7.728 40.165 1.00 61.75 104 LYS A CA 1
ATOM 861 C C . LYS A 1 104 ? -11.265 8.969 40.297 1.00 61.75 104 LYS A C 1
ATOM 863 O O . LYS A 1 104 ? -11.059 9.477 41.392 1.00 61.75 104 LYS A O 1
ATOM 868 N N . MET A 1 105 ? -10.692 9.427 39.185 1.00 64.88 105 MET A N 1
ATOM 869 C CA . MET A 1 105 ? -9.865 10.637 39.163 1.00 64.88 105 MET A CA 1
ATOM 870 C C . MET A 1 105 ? -10.756 11.892 39.281 1.00 64.88 105 MET A C 1
ATOM 872 O O . MET A 1 105 ? -11.674 12.051 38.471 1.00 64.88 105 MET A O 1
ATOM 876 N N . PRO A 1 106 ? -10.499 12.807 40.236 1.00 63.56 106 PRO A N 1
ATOM 877 C CA . PRO A 1 106 ? -11.380 13.948 40.518 1.00 63.56 106 PRO A CA 1
ATOM 878 C C . PRO A 1 106 ? -11.447 14.986 39.382 1.00 63.56 106 PRO A C 1
ATOM 880 O O . PRO A 1 106 ? -12.451 15.674 39.245 1.00 63.56 106 PRO A O 1
ATOM 883 N N . ALA A 1 107 ? -10.432 15.059 38.512 1.00 71.19 107 ALA A N 1
ATOM 884 C CA . ALA A 1 107 ? -10.376 15.988 37.373 1.00 71.19 107 ALA A CA 1
ATOM 885 C C . ALA A 1 107 ? -10.704 15.339 36.008 1.00 71.19 107 ALA A C 1
ATOM 887 O O . ALA A 1 107 ? -10.457 15.931 34.956 1.00 71.19 107 ALA A O 1
ATOM 888 N N . LYS A 1 108 ? -11.270 14.123 35.998 1.00 65.62 108 LYS A N 1
ATOM 889 C CA . LYS A 1 108 ? -11.516 13.331 34.777 1.00 65.62 108 LYS A CA 1
ATOM 890 C C . LYS A 1 108 ? -12.319 14.085 33.707 1.00 65.62 108 LYS A C 1
ATOM 892 O O . LYS A 1 108 ? -11.973 14.020 32.532 1.00 65.62 108 LYS A O 1
ATOM 897 N N . ASN A 1 109 ? -13.358 14.820 34.106 1.00 69.38 109 ASN A N 1
ATOM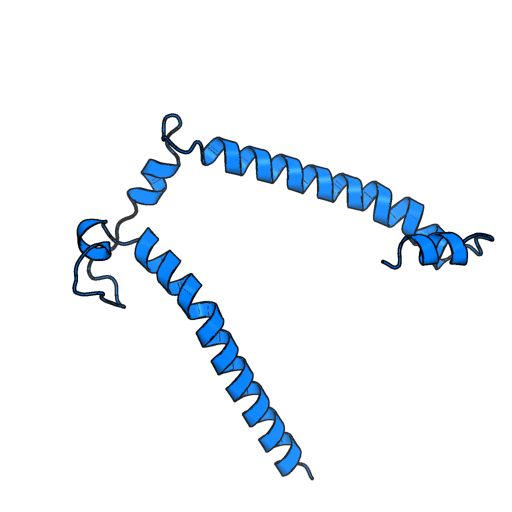 898 C CA . ASN A 1 109 ? -14.242 15.530 33.172 1.00 69.38 109 ASN A CA 1
ATOM 899 C C . ASN A 1 109 ? -13.591 16.781 32.557 1.00 69.38 109 ASN A C 1
ATOM 901 O O . ASN A 1 109 ? -13.875 17.096 31.407 1.00 69.38 109 ASN A O 1
ATOM 905 N N . LEU A 1 110 ? -12.694 17.456 33.286 1.00 69.44 110 LEU A N 1
ATOM 906 C CA . LEU A 1 110 ? -11.923 18.597 32.775 1.00 69.44 110 LEU A CA 1
ATOM 907 C C . LEU A 1 110 ? -10.912 18.147 31.715 1.00 69.44 110 LEU A C 1
ATOM 909 O O . LEU A 1 110 ? -10.821 18.752 30.652 1.00 69.44 110 LEU A O 1
ATOM 913 N N . ILE A 1 111 ? -10.211 17.037 31.970 1.00 69.94 111 ILE A N 1
ATOM 914 C CA . ILE A 1 111 ? -9.214 16.499 31.036 1.00 69.94 111 ILE A CA 1
ATOM 915 C C . ILE A 1 111 ? -9.898 15.935 29.782 1.00 69.94 111 ILE A C 1
ATOM 917 O O . ILE A 1 111 ? -9.503 16.263 28.669 1.00 69.94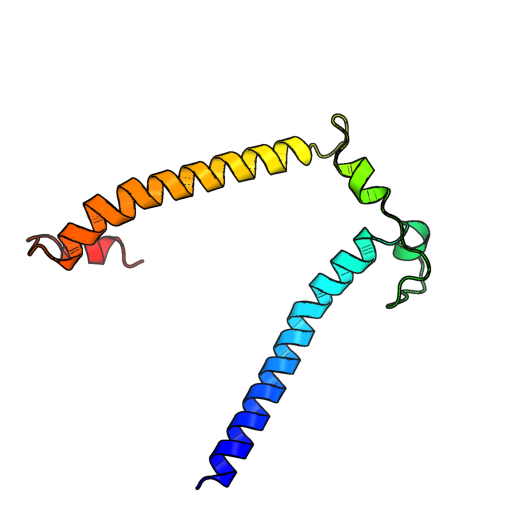 111 ILE A O 1
ATOM 921 N N . LEU A 1 112 ? -10.979 15.160 29.929 1.00 68.94 112 LEU A N 1
ATOM 922 C CA . LEU A 1 112 ? -11.745 14.656 28.779 1.00 68.94 112 LEU A CA 1
ATOM 923 C C . LEU A 1 112 ? -12.437 15.774 27.982 1.00 68.94 112 LEU A C 1
ATOM 925 O O . LEU A 1 112 ? -12.643 15.616 26.783 1.00 68.94 112 LEU A O 1
ATOM 929 N N . GLY A 1 113 ? -12.799 16.883 28.634 1.00 67.62 113 GLY A N 1
ATOM 930 C CA . GLY A 1 113 ? -13.327 18.077 27.976 1.00 67.62 113 GLY A CA 1
ATOM 931 C C . GLY A 1 113 ? -12.270 18.813 27.153 1.00 67.62 113 GLY A C 1
ATOM 932 O O . GLY A 1 113 ? -12.564 19.233 26.043 1.00 67.62 113 GLY A O 1
ATOM 933 N N . ALA A 1 114 ? -11.032 18.899 27.646 1.00 66.94 114 ALA A N 1
ATOM 934 C CA . ALA A 1 114 ? -9.920 19.524 26.926 1.00 66.94 114 ALA A CA 1
ATOM 935 C C . ALA A 1 114 ? -9.446 18.714 25.701 1.00 66.94 114 ALA A C 1
ATOM 937 O O . ALA A 1 114 ? -8.963 19.300 24.739 1.00 66.94 114 ALA A O 1
ATOM 938 N N . PHE A 1 115 ? -9.600 17.383 25.716 1.00 58.31 115 PHE A N 1
ATOM 939 C CA . PHE A 1 115 ? -9.302 16.501 24.573 1.00 58.31 115 PHE A CA 1
ATOM 940 C C . PHE A 1 115 ? -10.499 16.271 23.629 1.00 58.31 115 PHE A C 1
ATOM 942 O O . PHE A 1 115 ? -10.364 15.560 22.636 1.00 58.31 115 PHE A O 1
ATOM 949 N N . LYS A 1 116 ? -11.670 16.853 23.925 1.00 47.38 116 LYS A N 1
ATOM 950 C CA . LYS A 1 116 ? -12.837 16.892 23.031 1.00 47.38 116 LYS A CA 1
ATOM 951 C C . LYS A 1 116 ? -12.765 18.157 22.168 1.00 47.38 116 LYS A C 1
ATOM 953 O O . LYS A 1 116 ? -13.459 19.133 22.436 1.00 47.38 116 LYS A O 1
ATOM 958 N N . PHE A 1 117 ? -11.930 18.120 21.140 1.00 44.9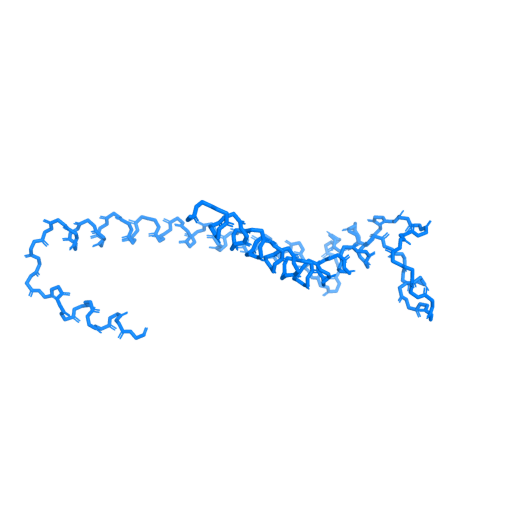4 117 PHE A N 1
ATOM 959 C CA . PHE A 1 117 ? -12.034 19.009 19.983 1.00 44.94 117 PHE A CA 1
ATOM 960 C C . PHE A 1 117 ? -12.099 18.154 18.723 1.00 44.94 117 PHE A C 1
ATOM 962 O O . PHE A 1 117 ? -11.345 17.155 18.665 1.00 44.94 117 PHE A O 1
#

pLDDT: mean 80.69, std 12.1, range [44.94, 96.81]

Sequence (117 aa):
MKNRLVLKKIFTYFFAFIVFLIMFFPLYGLILTSIQPENIIRSRNLSFFPTEIIFTHFVEVLKPNHISNIYEGIKNSLIVSSLTAFFLFNIGFSPLLIPFSRLKMPAKNLILGAFKF

Radius of gyration: 24.96 Å; chains: 1; bounding box: 62×31×67 Å

Secondary structure (DSSP, 8-state):
-HHHHHHHHHHHHHHHHHHHHHHHHHHHHHHHHHHS-HHHHTSSS--SS-SS---HHHHHHTSTT-SS-HHHHHHHHHHHHHHHHHHIIIIIIIIIHHHHHHS--TTHHHHHHHT--

Foldseek 3Di:
DVVVVVVVVVVVVVVVVVVVCVVCVVVLVVVLVQFADPCQVPDPDDDSDHPGGHNVSVVQQPDCPRPDNVVVVVVVCVVVVVVVVVCCCVPVVPPPVCCLPPNPDVCNVVVVVVVPD